Protein AF-A0A2H0RZB1-F1 (afdb_monomer)

Sequence (104 aa):
MARSKVAILYVGGSIGMKVNQKSGRIEPIDSLSEIHRFLPELQKEVALKFYSITHVGSSDITPDHWVEIAEMIRRLYDQFDGFVVIHGTNTMSYTASALSFALQ

Mean predicted aligned error: 4.49 Å

Secondary structure (DSSP, 8-state):
-PPPEEEEEEEESGGGEEE-TTT--EEE-S-HHHHHHH-TTHHHHSEEEEEEEEEE-GGG--HHHHHHHHHHHHHHGGG-SEEEEE--GGGHHHHHHHHHHH--

Foldseek 3Di:
DDAFEEEEEEAEALVQWDQDPVPRDIDGHPDCVVVVVVPPPVVVRHHYDYDYQYHDAQVPDDVVSLVSVLVVCVVCVVVGPYYHYDGHDPCVVVSVVSNVVSPD

pLDDT: mean 90.12, std 7.56, range [61.41, 98.12]

Nearest PDB structures (foldseek):
  2d6f-assembly1_A  TM=8.579E-01  e=1.330E-07  Methanothermobacter thermautotrophicus
  1zq1-assembly1_B  TM=8.597E-01  e=4.077E-07  Pyrococcus abyssi
  2d6f-assembly1_B  TM=8.607E-01  e=7.378E-07  Methanothermobacter thermautotrophicus
  3nxk-assembly2_G  TM=8.684E-01  e=3.588E-06  Campylobacter jejuni subsp. jejuni NCTC 11168 = ATCC 700819
  5ot0-assembly2_D  TM=8.624E-01  e=5.328E-06  Thermococcus kodakarensis KOD1

Solvent-accessible surface area (backbone atoms only — not comparable to full-atom values): 6185 Å² total; per-residue (Å²): 131,86,61,53,32,32,39,37,38,32,38,27,22,72,88,49,46,40,68,38,86,88,78,72,42,80,39,70,56,95,46,73,68,58,60,59,66,76,42,64,72,59,54,76,62,32,45,74,46,82,44,81,77,51,81,45,54,28,86,70,67,49,74,67,58,49,50,55,53,52,52,51,50,63,75,44,46,94,79,38,78,45,78,45,75,45,60,16,77,85,38,40,68,58,51,54,54,53,47,62,71,71,63,122

Structure (mmCIF, N/CA/C/O backbone):
data_AF-A0A2H0RZB1-F1
#
_entry.id   AF-A0A2H0RZB1-F1
#
loop_
_atom_site.group_PDB
_atom_site.id
_atom_site.type_symbol
_atom_site.label_atom_id
_atom_site.label_alt_id
_atom_site.label_comp_id
_atom_site.label_asym_id
_atom_site.label_entity_id
_atom_site.label_seq_id
_atom_site.pdbx_PDB_ins_code
_atom_site.Cartn_x
_atom_site.Cartn_y
_atom_site.Cartn_z
_atom_site.occupancy
_atom_site.B_iso_or_equiv
_atom_site.auth_seq_id
_atom_site.auth_comp_id
_atom_site.auth_asym_id
_atom_site.auth_atom_id
_atom_site.pdbx_PDB_model_num
ATOM 1 N N . MET A 1 1 ? -15.102 5.306 22.003 1.00 61.41 1 MET A N 1
ATOM 2 C CA . MET A 1 1 ? -15.361 4.751 20.655 1.00 61.41 1 MET A CA 1
ATOM 3 C C . MET A 1 1 ? -1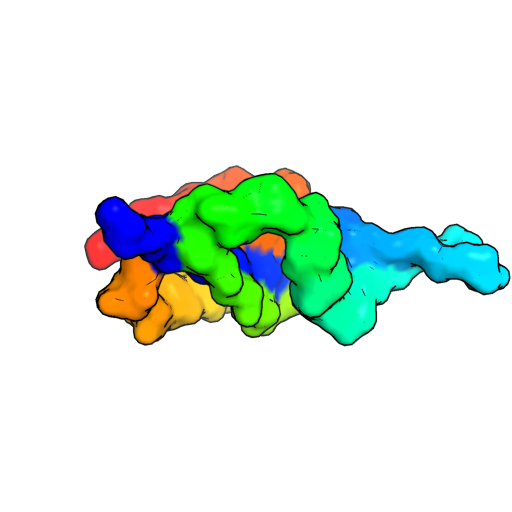4.284 3.727 20.338 1.00 61.41 1 MET A C 1
ATOM 5 O O . MET A 1 1 ? -13.168 3.892 20.820 1.00 61.41 1 MET A O 1
ATOM 9 N N . ALA A 1 2 ? -14.607 2.666 19.596 1.00 77.00 2 ALA A N 1
ATOM 10 C CA . ALA A 1 2 ? -13.579 1.773 19.060 1.00 77.00 2 ALA A CA 1
ATOM 11 C C . ALA A 1 2 ? -12.743 2.541 18.020 1.00 77.00 2 ALA A C 1
ATOM 13 O O . ALA A 1 2 ? -13.300 3.349 17.280 1.00 77.00 2 ALA A O 1
ATOM 14 N N . ARG A 1 3 ? -11.420 2.339 18.002 1.00 86.81 3 ARG A N 1
ATOM 15 C CA . ARG A 1 3 ? -10.541 2.968 17.002 1.00 86.81 3 ARG A CA 1
ATOM 16 C C . ARG A 1 3 ? -10.819 2.358 15.632 1.00 86.81 3 ARG A C 1
ATOM 18 O O . ARG A 1 3 ? -10.917 1.131 15.548 1.00 86.81 3 ARG A O 1
ATOM 25 N N . SER A 1 4 ? -10.872 3.188 14.592 1.00 94.56 4 SER A N 1
ATOM 26 C CA . SER A 1 4 ? -10.947 2.702 13.213 1.00 94.56 4 SER A CA 1
ATOM 27 C C . SER A 1 4 ? -9.750 1.799 12.912 1.00 94.56 4 SER A C 1
ATOM 29 O O . SER A 1 4 ? -8.620 2.090 13.319 1.00 94.56 4 SER A O 1
ATOM 31 N N . LYS A 1 5 ? -9.992 0.693 12.219 1.00 96.44 5 LYS A N 1
ATOM 32 C CA . LYS A 1 5 ? -8.976 -0.247 11.753 1.00 96.4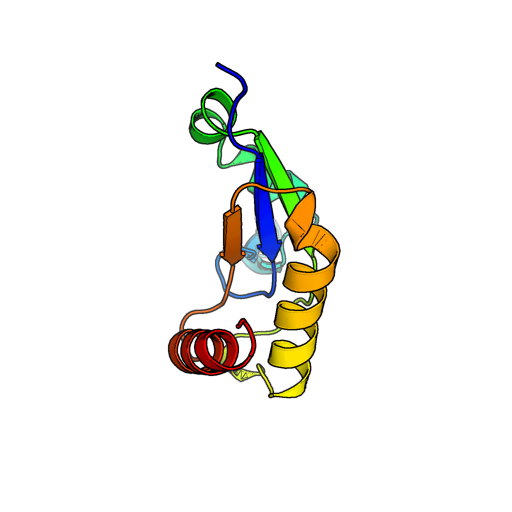4 5 LYS A CA 1
ATOM 33 C C . LYS A 1 5 ? -8.618 0.087 10.317 1.00 96.44 5 LYS A C 1
ATOM 35 O O . LYS A 1 5 ? -9.472 0.017 9.442 1.00 96.44 5 LYS A O 1
ATOM 40 N N . VAL A 1 6 ? -7.349 0.382 10.061 1.00 96.00 6 VAL A N 1
ATOM 41 C CA . VAL A 1 6 ? -6.856 0.700 8.716 1.00 96.00 6 VAL A CA 1
ATOM 42 C C . VAL A 1 6 ? -5.783 -0.299 8.301 1.00 96.00 6 VAL A C 1
ATOM 44 O O . VAL A 1 6 ? -4.831 -0.556 9.045 1.00 96.00 6 VAL A O 1
ATOM 47 N N . ALA A 1 7 ? -5.938 -0.864 7.106 1.00 96.06 7 ALA 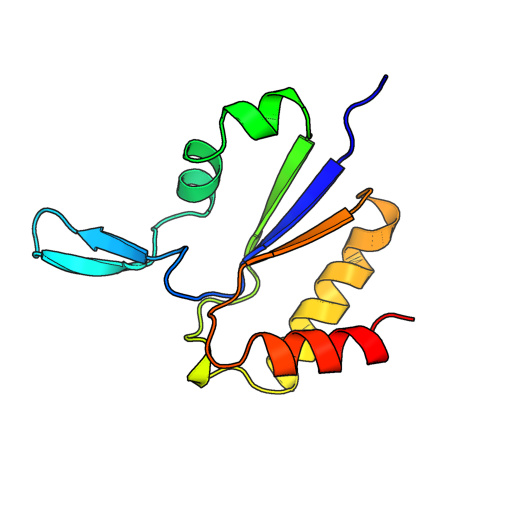A N 1
ATOM 48 C CA . ALA A 1 7 ? -4.933 -1.717 6.489 1.00 96.06 7 ALA A CA 1
ATOM 49 C C . ALA A 1 7 ? -3.957 -0.869 5.664 1.00 96.06 7 ALA A C 1
ATOM 51 O O . ALA A 1 7 ? -4.356 -0.108 4.785 1.00 96.06 7 ALA A O 1
ATOM 52 N N . ILE A 1 8 ? -2.666 -1.025 5.938 1.00 93.94 8 ILE A N 1
ATOM 53 C CA . ILE A 1 8 ? -1.571 -0.429 5.179 1.00 93.94 8 ILE A CA 1
ATOM 54 C C . ILE A 1 8 ? -1.014 -1.496 4.239 1.00 93.94 8 ILE A C 1
ATOM 56 O O . ILE A 1 8 ? -0.444 -2.488 4.693 1.00 93.94 8 ILE A O 1
ATOM 60 N N . LEU A 1 9 ? -1.184 -1.297 2.938 1.00 94.50 9 LEU A N 1
ATOM 61 C CA . LEU A 1 9 ? -0.742 -2.201 1.884 1.00 94.50 9 LEU A CA 1
ATOM 62 C C . LEU A 1 9 ? 0.549 -1.661 1.271 1.00 94.50 9 LEU A C 1
ATOM 64 O O . LEU A 1 9 ? 0.551 -0.592 0.665 1.00 94.50 9 LEU A O 1
ATOM 68 N N . TYR A 1 10 ? 1.655 -2.373 1.439 1.00 92.44 10 TYR A N 1
ATOM 69 C CA . TYR A 1 10 ? 2.951 -1.976 0.909 1.00 92.44 10 TYR A CA 1
ATOM 70 C C . TYR A 1 10 ? 3.219 -2.654 -0.436 1.00 92.44 10 TYR A C 1
ATOM 72 O O . TYR A 1 10 ? 3.271 -3.880 -0.525 1.00 92.44 10 TYR A O 1
ATOM 80 N N . VAL A 1 11 ? 3.373 -1.834 -1.477 1.00 91.62 11 VAL A N 1
ATOM 81 C CA . VAL A 1 11 ? 3.675 -2.264 -2.854 1.00 91.62 11 VAL A CA 1
ATOM 82 C C . VAL A 1 11 ? 5.144 -2.005 -3.197 1.00 91.62 11 VAL A C 1
ATOM 84 O O . VAL A 1 11 ? 5.747 -2.715 -3.996 1.00 91.62 11 VAL A O 1
ATOM 87 N N . GLY A 1 12 ? 5.738 -0.965 -2.615 1.00 87.06 12 GLY A N 1
ATOM 88 C CA . GLY A 1 12 ? 7.104 -0.573 -2.928 1.00 87.06 12 GLY A CA 1
ATOM 89 C C . GLY A 1 12 ? 7.306 0.933 -2.876 1.00 87.06 12 GLY A C 1
ATOM 90 O O . GLY A 1 12 ? 6.597 1.667 -2.184 1.00 87.06 12 GLY A O 1
ATOM 91 N N . GLY A 1 13 ? 8.288 1.401 -3.640 1.00 84.19 13 GLY A N 1
ATOM 92 C CA . GLY A 1 13 ? 8.695 2.803 -3.658 1.00 84.19 13 GLY A CA 1
ATOM 93 C C . GLY A 1 13 ? 9.697 3.177 -2.563 1.00 84.19 13 GLY A C 1
ATOM 94 O O . GLY A 1 13 ? 9.989 2.412 -1.641 1.00 84.19 13 GLY A O 1
ATOM 95 N N . SER A 1 14 ? 10.233 4.393 -2.675 1.00 82.00 14 SER A N 1
ATOM 96 C CA . SER A 1 14 ? 11.330 4.893 -1.836 1.00 82.00 14 SER A CA 1
ATOM 97 C C . SER A 1 14 ? 10.976 5.046 -0.354 1.00 82.00 14 SER A C 1
ATOM 99 O O . SER A 1 14 ? 11.880 5.074 0.472 1.00 82.00 14 SER A O 1
ATOM 101 N N . ILE A 1 15 ? 9.686 5.089 0.001 1.00 82.12 15 ILE A N 1
ATOM 102 C CA . ILE A 1 15 ? 9.219 5.128 1.399 1.00 82.12 15 ILE A CA 1
ATOM 103 C C . ILE A 1 15 ? 9.670 3.886 2.184 1.00 82.12 15 ILE A C 1
ATOM 105 O O . ILE A 1 15 ? 9.921 3.978 3.381 1.00 82.12 15 ILE A O 1
ATOM 109 N N . GLY A 1 16 ? 9.804 2.733 1.523 1.00 78.88 16 GLY A N 1
ATOM 110 C CA . GLY A 1 16 ? 10.327 1.513 2.146 1.00 78.88 16 GLY A CA 1
ATOM 111 C C . GLY A 1 16 ? 11.816 1.291 1.899 1.00 78.88 16 GLY A C 1
ATOM 112 O O . GLY A 1 16 ? 12.251 0.146 1.876 1.00 78.88 16 GLY A O 1
ATOM 113 N N . MET A 1 17 ? 12.590 2.355 1.686 1.00 81.75 17 MET A N 1
ATOM 114 C CA . MET A 1 17 ? 14.042 2.284 1.539 1.00 81.75 17 MET A CA 1
ATOM 115 C C . MET A 1 17 ? 14.728 2.960 2.727 1.00 81.75 17 MET A C 1
ATOM 117 O O . MET A 1 17 ? 14.273 3.989 3.224 1.00 81.75 17 MET A O 1
ATOM 121 N N . LYS A 1 18 ? 15.858 2.405 3.161 1.00 84.44 18 LYS A N 1
ATOM 122 C CA . LYS A 1 18 ? 16.739 2.979 4.179 1.00 84.44 18 LYS A CA 1
ATOM 123 C C . LYS A 1 18 ? 18.163 3.075 3.654 1.00 84.44 18 LYS A C 1
ATOM 125 O O . LYS A 1 18 ? 18.594 2.290 2.813 1.00 84.44 18 LYS A O 1
ATOM 130 N N . VAL A 1 19 ? 18.914 4.037 4.176 1.00 84.50 19 VAL A N 1
ATOM 131 C CA . VAL A 1 19 ? 20.356 4.092 3.937 1.00 84.50 19 VAL A CA 1
ATOM 132 C C . VAL A 1 19 ? 21.024 3.135 4.913 1.00 84.50 19 VAL A C 1
ATOM 134 O O . VAL A 1 19 ? 20.930 3.306 6.131 1.00 84.50 19 VAL A O 1
ATOM 137 N N . ASN A 1 20 ? 21.710 2.128 4.387 1.00 85.44 20 ASN A N 1
ATOM 138 C CA . ASN A 1 20 ? 22.548 1.263 5.193 1.00 85.44 20 ASN A CA 1
ATOM 139 C C . ASN A 1 20 ? 23.753 2.074 5.684 1.00 85.44 20 ASN A C 1
ATOM 141 O O . ASN A 1 20 ? 24.623 2.457 4.906 1.00 85.44 20 ASN A O 1
ATOM 145 N N . GLN A 1 21 ? 23.809 2.343 6.989 1.00 87.31 21 GLN A N 1
ATOM 146 C CA . GLN A 1 21 ? 24.839 3.203 7.581 1.00 87.31 21 GLN A CA 1
ATOM 147 C C . GLN A 1 21 ? 26.265 2.650 7.445 1.00 87.31 21 GLN A C 1
ATOM 149 O O . GLN A 1 21 ? 27.220 3.411 7.559 1.00 87.31 21 GLN A O 1
ATOM 154 N N . LYS A 1 22 ? 26.426 1.341 7.205 1.00 89.00 22 LYS A N 1
ATOM 155 C CA . LYS A 1 22 ? 27.742 0.717 7.010 1.00 89.00 22 LYS A CA 1
ATOM 156 C C . LYS A 1 22 ? 28.209 0.805 5.560 1.00 89.00 22 LYS A C 1
ATOM 158 O O . LYS A 1 22 ? 29.385 1.051 5.324 1.00 89.00 22 LYS A O 1
ATOM 163 N N . SER A 1 23 ? 27.312 0.566 4.602 1.00 89.50 23 SER A N 1
ATOM 164 C CA . SER A 1 23 ? 27.652 0.523 3.172 1.00 89.50 23 SER A CA 1
ATOM 165 C C . SER A 1 23 ? 27.439 1.861 2.453 1.00 89.50 23 SER A C 1
ATOM 167 O O . SER A 1 23 ? 27.966 2.052 1.361 1.00 89.50 23 SER A O 1
ATOM 169 N N . GLY A 1 24 ? 26.648 2.772 3.030 1.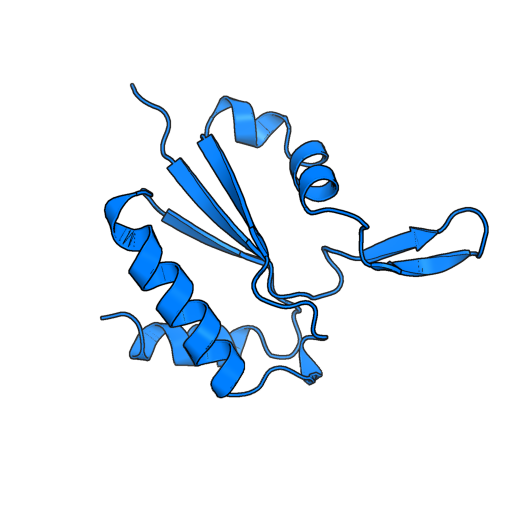00 88.81 24 GLY A N 1
ATOM 170 C CA . GLY A 1 24 ? 26.191 4.010 2.392 1.00 88.81 24 GLY A CA 1
ATOM 171 C C . GLY A 1 24 ? 25.167 3.792 1.271 1.00 88.81 24 GLY A C 1
ATOM 172 O O . GLY A 1 24 ? 24.772 4.749 0.609 1.00 88.81 24 GLY A O 1
ATOM 173 N N . ARG A 1 25 ? 24.738 2.547 1.029 1.00 86.94 25 ARG A N 1
ATOM 174 C CA . ARG A 1 25 ? 23.819 2.198 -0.061 1.00 86.94 25 ARG A CA 1
ATOM 175 C C . ARG A 1 25 ? 22.368 2.356 0.377 1.00 86.94 25 ARG A C 1
ATOM 177 O O . ARG A 1 25 ? 22.039 2.189 1.549 1.00 86.94 25 ARG A O 1
ATOM 184 N N . ILE A 1 26 ? 21.504 2.658 -0.588 1.00 81.25 26 ILE A N 1
ATOM 185 C CA . ILE A 1 26 ? 20.053 2.626 -0.404 1.00 81.25 26 ILE A CA 1
ATOM 186 C C . ILE A 1 26 ? 19.603 1.179 -0.576 1.00 81.25 26 ILE A C 1
ATOM 188 O O . ILE A 1 26 ? 19.861 0.564 -1.610 1.00 81.25 26 ILE A O 1
ATOM 192 N N . GLU A 1 27 ? 18.958 0.646 0.451 1.00 82.69 27 GLU A N 1
ATOM 193 C CA . GLU A 1 27 ? 18.507 -0.739 0.527 1.00 82.69 27 GLU A CA 1
ATOM 194 C C . GLU A 1 27 ? 17.042 -0.760 0.998 1.00 82.69 27 GLU A C 1
ATOM 196 O O . GLU A 1 27 ? 16.625 0.148 1.726 1.00 82.69 27 GLU A O 1
ATOM 201 N N . PRO A 1 28 ? 16.232 -1.756 0.602 1.00 77.31 28 PRO A N 1
ATOM 202 C CA . PRO A 1 28 ? 14.892 -1.925 1.152 1.00 77.31 28 PRO A CA 1
ATOM 203 C C . PRO A 1 28 ? 14.925 -2.082 2.678 1.00 77.31 28 PRO A C 1
ATOM 205 O O . PRO A 1 28 ? 15.895 -2.581 3.248 1.00 77.31 28 PRO A O 1
ATOM 208 N N . ILE A 1 29 ? 13.859 -1.664 3.356 1.00 79.31 29 ILE A N 1
ATOM 209 C CA . ILE A 1 29 ? 13.659 -2.004 4.769 1.00 79.31 29 ILE A CA 1
ATOM 210 C C . ILE A 1 29 ? 13.539 -3.524 4.932 1.00 79.31 29 ILE A C 1
ATOM 212 O O . ILE A 1 29 ? 12.939 -4.200 4.097 1.00 79.31 29 ILE A O 1
ATOM 216 N N . ASP A 1 30 ? 14.060 -4.056 6.039 1.00 71.31 30 ASP A N 1
ATOM 217 C CA . ASP A 1 30 ? 14.096 -5.509 6.262 1.00 71.31 30 ASP A CA 1
ATOM 218 C C . ASP A 1 30 ? 12.713 -6.051 6.659 1.00 71.31 30 ASP A C 1
ATOM 220 O O . ASP A 1 30 ? 12.428 -7.241 6.542 1.00 71.31 30 ASP A O 1
ATOM 224 N N . SER A 1 31 ? 11.840 -5.183 7.181 1.00 78.31 31 SER A N 1
ATOM 225 C CA . SER A 1 31 ? 10.513 -5.560 7.659 1.00 78.31 31 SER A CA 1
ATOM 226 C C . SER A 1 31 ? 9.551 -4.375 7.661 1.00 78.31 31 SER A C 1
ATOM 228 O O . SER A 1 31 ? 9.911 -3.259 8.028 1.00 78.31 31 SER A O 1
ATOM 230 N N . LEU A 1 32 ? 8.271 -4.633 7.379 1.00 77.88 32 LEU A N 1
ATOM 231 C CA . LEU A 1 32 ? 7.196 -3.645 7.553 1.00 77.88 32 LEU A CA 1
ATOM 232 C C . LEU A 1 32 ? 7.041 -3.171 9.008 1.00 77.88 32 LEU A C 1
ATOM 234 O O . LEU A 1 32 ? 6.513 -2.086 9.251 1.00 77.88 32 LEU A O 1
ATOM 238 N N . SER A 1 33 ? 7.551 -3.938 9.978 1.00 76.50 33 SER A N 1
ATOM 239 C CA . SER A 1 33 ? 7.645 -3.497 11.375 1.00 76.50 33 SER A CA 1
ATOM 240 C C . SER A 1 33 ? 8.516 -2.246 11.544 1.00 76.50 33 SER A C 1
ATOM 242 O O . SER A 1 33 ? 8.326 -1.483 12.490 1.00 76.50 33 SER A O 1
ATOM 244 N N . GLU A 1 34 ? 9.435 -1.974 10.613 1.00 78.62 34 GLU A N 1
ATOM 245 C CA . GLU A 1 34 ? 10.186 -0.722 10.589 1.00 78.62 34 GLU A CA 1
ATOM 246 C C . GLU A 1 34 ? 9.267 0.468 10.281 1.00 78.62 34 GLU A C 1
ATOM 248 O O . GLU A 1 34 ? 9.301 1.445 11.024 1.00 78.62 34 GLU A O 1
ATOM 253 N N . 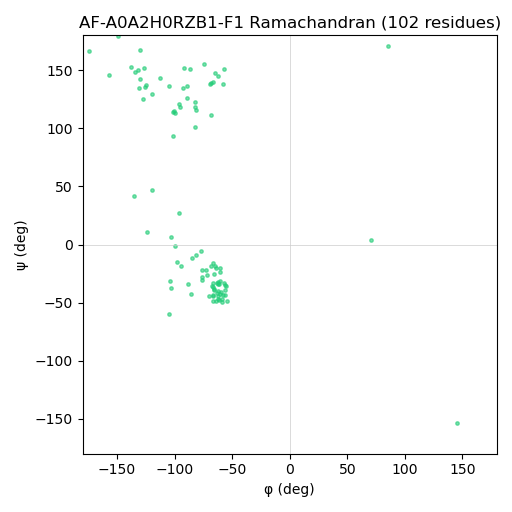ILE A 1 35 ? 8.364 0.348 9.296 1.00 77.75 35 ILE A N 1
ATOM 254 C CA . ILE A 1 35 ? 7.342 1.374 8.998 1.00 77.75 35 ILE A CA 1
ATOM 255 C C . ILE A 1 35 ? 6.425 1.584 10.200 1.00 77.75 35 ILE A C 1
ATOM 257 O O . ILE A 1 35 ? 6.138 2.718 10.580 1.00 77.75 35 ILE A O 1
ATOM 261 N N . HIS A 1 36 ? 6.024 0.492 10.852 1.00 80.50 36 HIS A N 1
ATOM 262 C CA . HIS A 1 36 ? 5.219 0.554 12.066 1.00 80.50 36 HIS A CA 1
ATOM 263 C C . HIS A 1 36 ? 5.888 1.408 13.159 1.00 80.50 36 HIS A C 1
ATOM 265 O O . HIS A 1 36 ? 5.205 2.127 13.881 1.00 80.50 36 HIS A O 1
ATOM 271 N N . ARG A 1 37 ? 7.218 1.397 13.288 1.00 81.75 37 ARG A N 1
ATOM 272 C CA . ARG A 1 37 ? 7.920 2.218 14.293 1.00 81.75 37 ARG A CA 1
ATOM 273 C C . ARG A 1 37 ?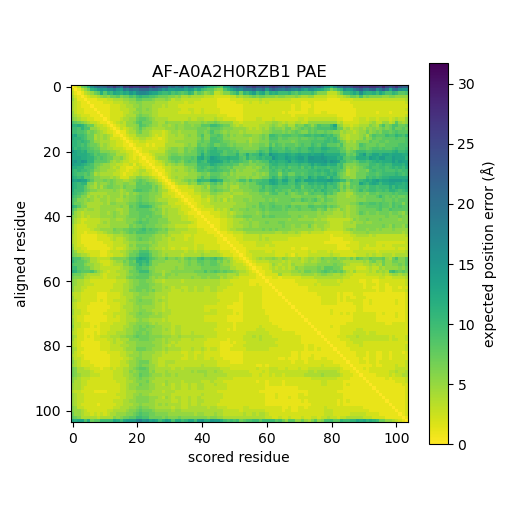 7.950 3.711 13.956 1.00 81.75 37 ARG A C 1
ATOM 275 O O . ARG A 1 37 ? 8.088 4.515 14.872 1.00 81.75 37 ARG A O 1
ATOM 282 N N . PHE A 1 38 ? 7.789 4.090 12.688 1.00 80.94 38 PHE A N 1
ATOM 283 C CA . PHE A 1 38 ? 7.809 5.494 12.259 1.00 80.94 38 PHE A CA 1
ATOM 284 C C . PHE A 1 38 ? 6.481 6.236 12.476 1.00 80.94 38 PHE A C 1
ATOM 286 O O . PHE A 1 38 ? 6.449 7.456 12.339 1.00 80.94 38 PHE A O 1
ATOM 293 N N . LEU A 1 39 ? 5.396 5.539 12.842 1.00 85.56 39 LEU A N 1
ATOM 294 C CA . LEU A 1 39 ? 4.052 6.124 12.971 1.00 85.56 39 LEU A CA 1
ATOM 295 C C . LEU A 1 39 ? 3.448 6.010 14.392 1.00 85.56 39 LEU A C 1
ATOM 297 O O . LEU A 1 39 ? 2.284 5.618 14.521 1.00 85.56 39 LEU A O 1
ATOM 301 N N . PRO A 1 40 ? 4.183 6.343 15.475 1.00 86.75 40 PRO A N 1
ATOM 302 C CA . PRO A 1 40 ? 3.718 6.108 16.844 1.00 86.75 40 PRO A CA 1
ATOM 303 C C . PRO A 1 40 ? 2.510 6.971 17.228 1.00 86.75 40 PRO A C 1
ATOM 305 O O . PRO A 1 40 ? 1.631 6.502 17.944 1.00 86.75 40 PRO A O 1
ATOM 308 N N . GLU A 1 41 ? 2.437 8.214 16.746 1.00 88.38 41 GLU A N 1
ATOM 309 C CA . GLU A 1 41 ? 1.318 9.117 17.046 1.00 88.38 41 GLU A CA 1
ATOM 310 C C . GLU A 1 41 ? 0.029 8.655 16.358 1.00 88.38 41 GLU A C 1
ATOM 312 O O . GLU A 1 41 ? -1.008 8.540 17.005 1.00 88.38 41 GLU A O 1
ATOM 317 N N . LEU A 1 42 ? 0.109 8.259 15.083 1.00 86.44 42 LEU A N 1
ATOM 318 C CA . LEU A 1 42 ? -1.050 7.775 14.329 1.00 86.44 42 LEU A CA 1
ATOM 319 C C . LEU A 1 42 ? -1.651 6.499 14.946 1.00 86.44 42 LEU A C 1
ATOM 321 O O . LEU A 1 42 ? -2.866 6.321 14.958 1.00 86.44 42 LEU A O 1
ATOM 325 N N . GLN A 1 43 ? -0.813 5.634 15.524 1.00 86.56 43 GLN A N 1
ATOM 326 C CA . GLN A 1 43 ? -1.253 4.407 16.200 1.00 86.56 43 GLN A CA 1
ATOM 327 C C . GLN A 1 43 ? -2.026 4.655 17.504 1.00 86.56 43 GLN A C 1
ATOM 329 O O . GLN A 1 43 ? -2.738 3.765 17.987 1.00 86.56 43 GLN A O 1
ATOM 334 N N . LYS A 1 44 ? -1.916 5.854 18.094 1.00 89.38 44 LYS A N 1
ATOM 335 C CA . LYS A 1 44 ? -2.728 6.242 19.259 1.00 89.38 44 LYS A CA 1
ATOM 336 C C . LYS A 1 44 ? -4.184 6.492 18.870 1.00 89.38 44 LYS A C 1
ATOM 338 O O . LYS A 1 44 ? -5.065 6.286 19.702 1.00 89.38 44 LYS A O 1
ATOM 343 N N . GLU A 1 45 ? -4.432 6.868 17.620 1.00 90.75 45 GLU A N 1
ATOM 344 C CA . GLU A 1 45 ? -5.755 7.234 17.109 1.00 90.75 45 GLU A CA 1
ATOM 345 C C . GLU A 1 45 ? -6.382 6.118 16.263 1.00 90.75 45 GLU A C 1
ATOM 347 O O . GLU A 1 45 ? -7.575 5.840 16.392 1.00 90.75 45 GLU A O 1
ATOM 352 N N . VAL A 1 46 ? -5.572 5.413 15.467 1.00 93.06 46 VAL A N 1
ATOM 353 C CA . VAL A 1 46 ? -6.015 4.417 14.479 1.00 93.06 46 VAL A CA 1
ATOM 354 C C . VAL A 1 46 ? -5.323 3.075 14.720 1.00 93.06 46 VAL A C 1
ATOM 356 O O . VAL A 1 46 ? -4.122 3.008 14.975 1.00 93.06 46 VAL A O 1
ATOM 359 N N . ALA A 1 47 ? -6.067 1.974 14.626 1.00 93.19 47 ALA A N 1
ATOM 360 C CA . ALA A 1 47 ? -5.500 0.631 14.685 1.00 93.19 47 ALA A CA 1
ATOM 361 C C . ALA A 1 47 ? -4.945 0.232 13.306 1.00 93.19 47 ALA A C 1
ATOM 363 O O . ALA A 1 47 ? -5.699 -0.149 12.411 1.00 93.19 47 ALA A O 1
ATOM 364 N N . LEU A 1 48 ? -3.624 0.317 13.134 1.00 92.56 48 LEU A N 1
ATOM 365 C CA . LEU A 1 48 ? -2.952 0.004 11.870 1.00 92.56 48 LEU A CA 1
ATOM 366 C C . LEU A 1 48 ? -2.558 -1.476 11.787 1.00 92.56 48 LEU A C 1
ATOM 368 O O . LEU A 1 48 ? -1.991 -2.026 12.733 1.00 92.56 48 LEU A O 1
ATOM 372 N N . LYS A 1 49 ? -2.787 -2.111 10.634 1.00 92.75 49 LYS A N 1
ATOM 373 C CA . LYS A 1 49 ? -2.184 -3.410 10.285 1.00 92.75 49 LYS A CA 1
ATOM 374 C C . LYS A 1 49 ? -1.471 -3.311 8.946 1.00 92.75 49 LYS A C 1
ATOM 376 O O . LYS A 1 49 ? -2.018 -2.752 8.006 1.00 92.75 49 LYS A O 1
ATOM 381 N N . PHE A 1 50 ? -0.269 -3.867 8.864 1.00 91.56 50 PHE A N 1
ATOM 382 C CA . PHE A 1 50 ? 0.590 -3.769 7.686 1.00 91.56 50 PHE A CA 1
ATOM 383 C C . PHE A 1 50 ? 0.602 -5.088 6.912 1.00 91.56 50 PHE A C 1
ATOM 385 O O . PHE A 1 50 ? 0.740 -6.153 7.512 1.00 91.56 50 PHE A O 1
ATOM 392 N N . TYR A 1 51 ? 0.504 -4.998 5.589 1.00 92.19 51 TYR A N 1
ATOM 393 C CA . TYR A 1 51 ? 0.549 -6.120 4.656 1.00 92.19 51 TYR A CA 1
ATOM 394 C C . TYR A 1 51 ? 1.545 -5.805 3.545 1.00 92.19 51 TYR A C 1
ATOM 396 O O . 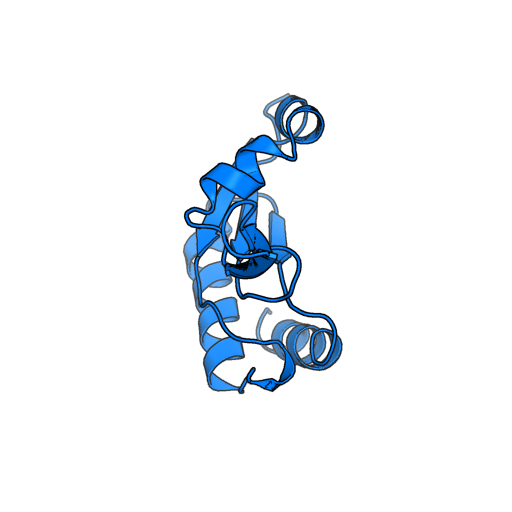TYR A 1 51 ? 1.531 -4.699 3.007 1.00 92.19 51 TYR A O 1
ATOM 404 N N . SER A 1 52 ? 2.394 -6.772 3.196 1.00 90.50 52 SER A N 1
ATOM 405 C CA . SER A 1 52 ? 3.236 -6.670 2.001 1.00 90.50 52 SER A CA 1
ATOM 406 C C . SER A 1 52 ? 2.508 -7.315 0.837 1.00 90.50 52 SER A C 1
ATOM 408 O O . SER A 1 52 ? 1.961 -8.407 1.000 1.00 90.50 52 SER A O 1
ATOM 410 N N . ILE A 1 53 ? 2.499 -6.647 -0.310 1.00 90.62 53 ILE A N 1
ATOM 411 C CA . ILE A 1 53 ? 1.984 -7.198 -1.566 1.00 90.62 53 ILE A CA 1
ATOM 412 C C . ILE A 1 53 ? 3.174 -7.559 -2.445 1.00 90.62 53 ILE A C 1
ATOM 414 O O . ILE A 1 53 ? 3.390 -8.723 -2.759 1.00 90.62 53 ILE A O 1
ATOM 418 N N . THR A 1 54 ? 3.995 -6.559 -2.757 1.00 83.19 54 THR A N 1
ATOM 419 C CA . THR A 1 54 ? 5.194 -6.696 -3.583 1.00 83.19 54 THR A CA 1
ATOM 420 C C . THR A 1 54 ? 6.252 -5.674 -3.140 1.00 83.19 54 THR A C 1
ATOM 422 O O . THR A 1 54 ? 6.049 -4.936 -2.173 1.00 83.19 54 THR A O 1
ATOM 425 N N . HIS A 1 55 ? 7.415 -5.677 -3.791 1.00 83.62 55 HIS A N 1
ATOM 426 C CA . HIS A 1 55 ? 8.568 -4.826 -3.477 1.00 83.62 55 HIS A CA 1
ATOM 427 C C . HIS A 1 55 ? 9.174 -4.216 -4.751 1.00 83.62 55 HIS A C 1
ATOM 429 O O . HIS A 1 55 ? 10.395 -4.180 -4.915 1.00 83.62 55 HIS A O 1
ATOM 435 N N . VAL A 1 56 ? 8.329 -3.767 -5.681 1.00 85.25 56 VAL A N 1
ATOM 436 C CA . VAL A 1 56 ? 8.786 -3.244 -6.978 1.00 85.25 56 VAL A CA 1
ATOM 437 C C . VAL A 1 56 ? 9.005 -1.730 -6.952 1.00 85.25 56 VAL A C 1
ATOM 439 O O . VAL A 1 56 ? 8.384 -0.981 -6.188 1.00 85.25 56 VAL A O 1
ATOM 442 N N . GLY A 1 57 ? 9.915 -1.255 -7.806 1.00 84.50 57 GLY A N 1
ATOM 443 C CA . GLY A 1 57 ? 10.018 0.167 -8.112 1.00 84.50 57 GLY A CA 1
ATOM 444 C C . GLY A 1 57 ? 8.745 0.636 -8.813 1.00 84.50 57 GLY A C 1
ATOM 445 O O . GLY A 1 57 ? 8.135 -0.119 -9.564 1.00 84.50 57 GLY A O 1
ATOM 446 N N . SER A 1 58 ? 8.324 1.891 -8.612 1.00 86.62 58 SER A N 1
ATOM 447 C CA . SER A 1 58 ? 7.089 2.370 -9.260 1.00 86.62 58 SER A CA 1
ATOM 448 C C . SER A 1 58 ? 7.130 2.248 -10.779 1.00 86.62 58 SER A C 1
ATOM 450 O O . SER A 1 58 ? 6.107 1.988 -11.396 1.00 86.62 58 SER A O 1
ATOM 452 N N . SER A 1 59 ? 8.298 2.410 -11.397 1.00 89.62 59 SER A N 1
ATOM 453 C CA . SER A 1 59 ? 8.432 2.272 -12.850 1.00 89.62 59 SER A CA 1
ATOM 454 C C . SER A 1 59 ? 8.200 0.841 -13.356 1.00 89.62 59 SER A C 1
ATOM 456 O O . SER A 1 59 ? 7.950 0.676 -14.543 1.00 89.62 59 SER A O 1
ATOM 458 N N . ASP A 1 60 ? 8.238 -0.157 -12.470 1.00 93.00 60 ASP A N 1
ATOM 459 C CA . ASP A 1 60 ? 8.114 -1.583 -12.797 1.00 93.00 60 ASP A CA 1
ATOM 460 C C . ASP A 1 60 ? 6.717 -2.145 -12.469 1.00 93.00 60 ASP A C 1
ATOM 462 O O . ASP A 1 60 ? 6.481 -3.350 -12.552 1.00 93.00 60 ASP A O 1
ATOM 466 N N . ILE A 1 61 ? 5.776 -1.280 -12.078 1.00 95.06 61 ILE A N 1
ATOM 467 C CA . ILE A 1 61 ? 4.381 -1.659 -11.835 1.00 95.06 61 ILE A CA 1
ATOM 468 C C . ILE A 1 61 ? 3.709 -2.044 -13.156 1.00 95.06 61 ILE A C 1
ATOM 470 O O . ILE A 1 61 ? 3.860 -1.373 -14.176 1.00 95.06 61 ILE A O 1
ATOM 474 N N . THR A 1 62 ? 2.912 -3.107 -13.112 1.00 96.19 62 THR A N 1
ATOM 475 C CA . THR A 1 62 ? 2.219 -3.708 -14.262 1.00 96.19 62 THR A CA 1
ATOM 476 C C . THR A 1 62 ? 0.734 -3.898 -13.935 1.00 96.19 62 THR A C 1
ATOM 478 O O . THR A 1 62 ? 0.361 -3.819 -12.761 1.00 96.19 62 THR A O 1
ATOM 481 N N . PRO A 1 63 ? -0.124 -4.188 -14.930 1.00 97.31 63 PRO A N 1
ATOM 482 C CA . PRO A 1 63 ? -1.529 -4.498 -14.675 1.00 97.31 63 PRO A CA 1
ATOM 483 C C . PRO A 1 63 ? -1.759 -5.664 -13.705 1.00 97.31 63 PRO A C 1
ATOM 485 O O . PRO A 1 63 ? -2.677 -5.588 -12.892 1.00 97.31 63 PRO A O 1
ATOM 488 N N . ASP A 1 64 ? -0.907 -6.693 -13.719 1.00 97.25 64 ASP A N 1
ATOM 489 C CA . ASP A 1 64 ? -1.009 -7.824 -12.783 1.00 97.25 64 ASP A CA 1
ATOM 490 C C . ASP A 1 64 ? -0.837 -7.365 -11.329 1.00 97.25 64 ASP A C 1
ATOM 492 O O . ASP A 1 64 ? -1.609 -7.751 -10.453 1.00 97.25 64 ASP A O 1
ATOM 496 N N . HIS A 1 65 ? 0.086 -6.432 -11.077 1.00 97.25 65 HIS A N 1
ATOM 497 C CA . HIS A 1 65 ? 0.235 -5.828 -9.754 1.00 97.25 65 HIS A CA 1
ATOM 498 C C . HIS A 1 65 ? -1.022 -5.053 -9.321 1.00 97.25 65 HIS A C 1
ATOM 500 O O . HIS A 1 65 ? -1.346 -5.014 -8.135 1.00 97.25 65 HIS A O 1
ATOM 506 N N . TRP A 1 66 ? -1.768 -4.439 -10.248 1.00 97.56 66 TRP A N 1
ATOM 507 C CA . TRP A 1 66 ? -3.045 -3.796 -9.905 1.00 97.56 66 TRP A CA 1
ATOM 508 C C . TRP A 1 66 ? -4.089 -4.819 -9.463 1.00 97.56 66 TRP A C 1
ATOM 510 O O . TRP A 1 66 ? -4.824 -4.559 -8.507 1.00 97.56 66 TRP A O 1
ATOM 520 N N . VAL A 1 67 ? -4.132 -5.980 -10.124 1.00 97.56 67 VAL A N 1
ATOM 521 C CA . VAL A 1 67 ? -5.009 -7.094 -9.744 1.00 97.56 67 VAL A CA 1
ATOM 522 C C . VAL A 1 67 ? -4.661 -7.578 -8.339 1.00 97.56 67 VAL A C 1
ATOM 524 O O . VAL A 1 67 ? -5.554 -7.657 -7.500 1.00 97.56 67 VAL A O 1
ATOM 527 N N . GLU A 1 68 ? -3.379 -7.796 -8.037 1.00 97.50 68 GLU A N 1
ATOM 528 C CA . GLU A 1 68 ? -2.926 -8.198 -6.698 1.00 97.50 68 GLU A CA 1
ATOM 529 C C . GLU A 1 68 ? -3.367 -7.207 -5.608 1.00 97.50 68 GLU A C 1
ATOM 531 O O . GLU A 1 68 ? -3.861 -7.610 -4.549 1.00 97.50 68 GLU A O 1
ATOM 536 N N . ILE A 1 69 ? -3.242 -5.898 -5.870 1.00 97.56 69 ILE A N 1
ATOM 537 C CA . ILE A 1 69 ? -3.690 -4.853 -4.939 1.00 97.56 69 ILE A CA 1
ATOM 538 C C . ILE A 1 69 ? -5.208 -4.910 -4.742 1.00 97.56 69 ILE A C 1
ATOM 540 O O . ILE A 1 69 ? -5.681 -4.911 -3.601 1.00 97.56 69 ILE A O 1
ATOM 544 N N . ALA A 1 70 ? -5.9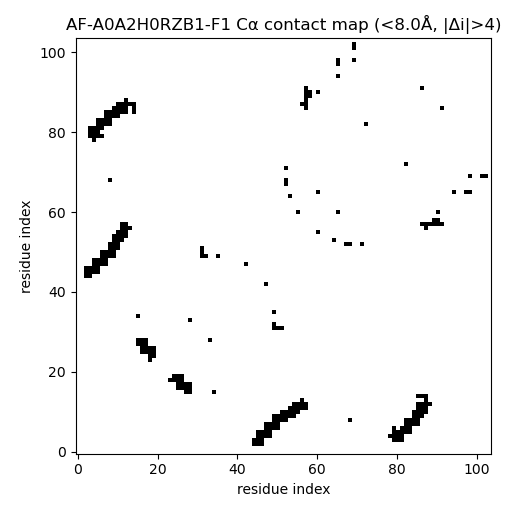79 -4.983 -5.828 1.00 98.06 70 ALA A N 1
ATOM 545 C CA . ALA A 1 70 ? -7.437 -5.030 -5.765 1.00 98.06 70 ALA A CA 1
ATOM 546 C C . ALA A 1 70 ? -7.945 -6.289 -5.041 1.00 98.06 70 ALA A C 1
ATOM 548 O O . ALA A 1 70 ? -8.856 -6.211 -4.214 1.00 98.06 70 ALA A O 1
ATOM 549 N N . GLU A 1 71 ? -7.342 -7.450 -5.302 1.00 97.56 71 GLU A N 1
ATOM 550 C CA . GLU A 1 71 ? -7.684 -8.708 -4.639 1.00 97.56 71 GLU A CA 1
ATOM 551 C C . GLU A 1 71 ? -7.345 -8.695 -3.149 1.00 97.56 71 GLU A C 1
ATOM 553 O O . GLU A 1 71 ? -8.119 -9.218 -2.340 1.00 97.56 71 GLU A O 1
ATOM 558 N N . MET A 1 72 ? -6.223 -8.081 -2.762 1.00 97.75 72 MET A N 1
ATOM 559 C CA . MET A 1 72 ? -5.872 -7.906 -1.354 1.00 97.75 72 MET A CA 1
ATOM 560 C C . MET A 1 72 ? -6.905 -7.035 -0.631 1.00 97.75 72 MET A C 1
ATOM 562 O O . MET A 1 72 ? -7.380 -7.417 0.439 1.00 97.75 72 MET A O 1
ATOM 566 N N . ILE A 1 73 ? -7.298 -5.903 -1.228 1.00 97.94 73 ILE A N 1
ATOM 567 C CA . ILE A 1 73 ? -8.343 -5.027 -0.675 1.00 97.94 73 ILE A CA 1
ATOM 568 C C . ILE A 1 73 ? -9.655 -5.802 -0.530 1.00 97.94 73 ILE A C 1
ATOM 570 O O . ILE A 1 73 ? -10.229 -5.825 0.555 1.00 97.94 73 ILE A O 1
ATOM 574 N N . ARG A 1 74 ? -10.092 -6.509 -1.580 1.00 97.44 74 ARG A N 1
ATOM 575 C CA . ARG A 1 74 ? -11.331 -7.304 -1.566 1.00 97.44 74 ARG A CA 1
ATOM 576 C C . ARG A 1 74 ? -11.325 -8.373 -0.470 1.00 97.44 74 ARG A C 1
ATOM 578 O O . ARG A 1 74 ? -12.314 -8.534 0.233 1.00 97.44 74 ARG A O 1
ATOM 585 N N . ARG A 1 75 ? -10.210 -9.085 -0.288 1.00 97.56 75 ARG A N 1
ATOM 586 C CA . ARG A 1 75 ? -10.062 -10.133 0.741 1.00 97.56 75 ARG A CA 1
ATOM 587 C C . ARG A 1 75 ? -10.191 -9.591 2.165 1.00 97.56 75 ARG A C 1
ATOM 589 O O . ARG A 1 75 ? 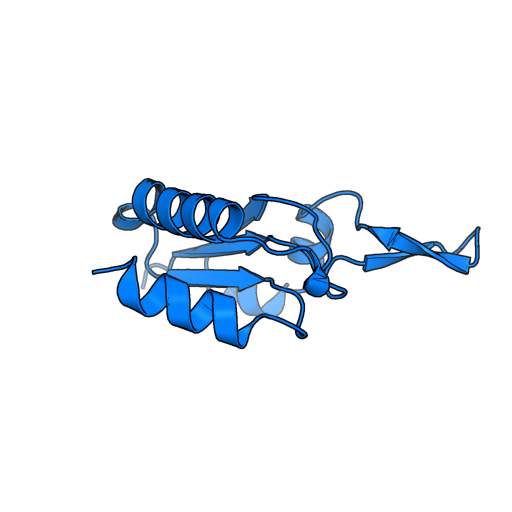-10.625 -10.304 3.068 1.00 97.56 75 ARG A O 1
ATOM 596 N N . LEU A 1 76 ? -9.752 -8.355 2.376 1.00 97.56 76 LEU A N 1
ATOM 597 C CA . LEU A 1 76 ? -9.704 -7.711 3.684 1.00 97.56 76 LEU A CA 1
ATOM 598 C C . LEU A 1 76 ? -10.880 -6.754 3.919 1.00 97.56 76 LEU A C 1
ATOM 600 O O . LEU A 1 76 ? -10.968 -6.188 5.005 1.00 97.56 76 LEU A O 1
ATOM 604 N N . TYR A 1 77 ? -11.772 -6.586 2.941 1.00 97.00 77 TYR A N 1
ATOM 605 C CA . TYR A 1 77 ? -12.765 -5.511 2.900 1.00 97.00 77 TYR A CA 1
ATOM 606 C C . TYR A 1 77 ? -13.635 -5.442 4.160 1.00 97.00 77 TYR A C 1
ATOM 608 O O . TYR A 1 77 ? -13.705 -4.399 4.798 1.00 97.00 77 TYR A O 1
ATOM 616 N N . ASP A 1 78 ? -14.183 -6.574 4.606 1.00 97.31 78 ASP A N 1
ATOM 617 C CA . ASP A 1 78 ? -15.069 -6.623 5.780 1.00 97.31 78 ASP A CA 1
ATOM 618 C C . ASP A 1 78 ? -14.332 -6.530 7.133 1.00 97.31 78 ASP A C 1
ATOM 620 O O . ASP A 1 78 ? -14.955 -6.495 8.194 1.00 97.31 78 ASP A O 1
ATOM 624 N N . GLN A 1 79 ? -12.994 -6.539 7.136 1.00 97.56 79 GLN A N 1
ATOM 625 C CA . GLN A 1 79 ? -12.181 -6.557 8.361 1.00 97.56 79 GLN A CA 1
ATOM 626 C C . GLN A 1 79 ? -11.664 -5.170 8.771 1.00 97.56 79 GLN A C 1
ATOM 628 O O . GLN A 1 79 ? -11.177 -5.013 9.900 1.00 97.56 79 GLN A O 1
ATOM 633 N N . PHE A 1 80 ? -11.725 -4.194 7.863 1.00 97.62 80 PHE A N 1
ATOM 634 C CA . PHE A 1 80 ? -11.115 -2.877 8.014 1.00 97.62 80 PHE A CA 1
ATOM 635 C C . PHE A 1 80 ? -12.074 -1.764 7.607 1.00 97.62 80 PHE A C 1
ATOM 637 O O . PHE A 1 80 ? -12.870 -1.912 6.692 1.00 97.62 80 PHE A O 1
ATOM 644 N N . ASP A 1 81 ? -11.931 -0.615 8.260 1.00 97.06 81 ASP A N 1
ATOM 645 C CA . ASP A 1 81 ? -12.709 0.591 7.976 1.00 97.06 81 ASP A CA 1
ATOM 646 C C . ASP A 1 81 ? -12.092 1.420 6.835 1.00 97.06 81 ASP A C 1
ATOM 648 O O . ASP A 1 81 ? -12.703 2.363 6.339 1.00 97.06 81 ASP A O 1
ATOM 652 N N . GLY A 1 82 ? -10.857 1.105 6.429 1.00 96.19 82 GLY A N 1
ATOM 653 C CA . GLY A 1 82 ? -10.169 1.802 5.350 1.00 96.19 82 GLY A CA 1
ATOM 654 C C . GLY A 1 82 ? -8.829 1.182 4.964 1.00 96.19 82 GLY A C 1
ATOM 655 O O . GLY A 1 82 ? -8.255 0.360 5.685 1.00 96.19 82 GLY A O 1
ATOM 656 N N . PHE A 1 83 ? -8.317 1.624 3.816 1.00 97.44 83 PHE A N 1
ATOM 657 C CA . PHE A 1 83 ? -7.090 1.124 3.205 1.00 97.44 83 PHE A CA 1
ATOM 658 C C . PHE A 1 83 ? -6.167 2.279 2.821 1.00 97.44 83 PHE A C 1
ATOM 660 O O . PHE A 1 83 ? -6.617 3.312 2.330 1.00 97.44 83 PHE A O 1
ATOM 667 N N . VAL A 1 84 ? -4.864 2.080 3.001 1.00 95.25 84 VAL A N 1
ATOM 668 C CA . VAL A 1 84 ? -3.812 2.972 2.502 1.00 95.25 84 VAL A CA 1
ATOM 669 C C . VAL A 1 84 ? -2.819 2.134 1.716 1.00 95.25 84 VAL A C 1
ATOM 671 O O . VAL A 1 84 ? -2.269 1.174 2.249 1.00 95.25 84 VAL A O 1
ATOM 674 N N . VAL A 1 85 ? -2.560 2.506 0.465 1.00 94.94 85 VAL A N 1
ATOM 675 C CA . VAL A 1 85 ? -1.563 1.839 -0.379 1.00 94.94 85 VAL A CA 1
ATOM 676 C C . VAL A 1 85 ? -0.283 2.673 -0.390 1.00 94.94 85 VAL A C 1
ATOM 678 O O . VAL A 1 85 ? -0.272 3.793 -0.896 1.00 94.94 85 VAL A O 1
ATOM 681 N N . ILE A 1 86 ? 0.804 2.134 0.164 1.00 92.50 86 ILE A N 1
ATOM 682 C CA . ILE A 1 86 ? 2.143 2.717 0.040 1.00 92.50 86 ILE A CA 1
ATOM 683 C C . ILE A 1 86 ? 2.709 2.301 -1.316 1.00 92.50 86 ILE A C 1
ATOM 685 O O . ILE A 1 86 ? 2.936 1.116 -1.573 1.00 92.50 86 ILE A O 1
ATOM 689 N N . HIS A 1 87 ? 2.940 3.293 -2.170 1.00 94.19 87 HIS A N 1
ATOM 690 C CA . HIS A 1 87 ? 3.313 3.117 -3.566 1.00 94.19 87 HIS A CA 1
ATOM 691 C C . HIS A 1 87 ? 4.412 4.116 -3.954 1.00 94.19 87 HIS A C 1
ATOM 693 O O . HIS A 1 87 ? 4.499 5.210 -3.393 1.00 94.19 87 HIS A O 1
ATOM 699 N N . GLY A 1 88 ? 5.250 3.775 -4.936 1.00 91.12 88 GLY A N 1
ATOM 700 C CA . GLY A 1 88 ? 6.209 4.735 -5.494 1.00 91.12 88 GLY A CA 1
ATOM 701 C C . GLY A 1 88 ? 5.534 5.767 -6.409 1.00 91.12 88 GLY A C 1
ATOM 702 O O . GLY A 1 88 ? 4.480 5.519 -6.987 1.00 91.12 88 GLY A O 1
ATOM 703 N N . THR A 1 89 ? 6.132 6.939 -6.581 1.00 92.25 89 THR A N 1
ATOM 704 C CA . THR A 1 89 ? 5.440 8.100 -7.164 1.00 92.25 89 THR A CA 1
ATOM 705 C C . THR A 1 89 ? 5.254 8.052 -8.683 1.00 92.25 89 THR A C 1
ATOM 707 O O . THR A 1 89 ? 4.254 8.575 -9.166 1.00 92.25 89 THR A O 1
ATOM 710 N N . ASN A 1 90 ? 6.157 7.417 -9.444 1.00 93.12 90 ASN A N 1
ATOM 711 C CA . ASN A 1 90 ? 6.194 7.551 -10.915 1.00 93.12 90 ASN A CA 1
ATOM 712 C C . ASN A 1 90 ? 4.919 7.069 -11.621 1.00 93.12 90 ASN A C 1
ATOM 714 O O . ASN A 1 90 ? 4.533 7.625 -12.643 1.00 93.12 90 ASN A O 1
ATOM 718 N N . THR A 1 91 ? 4.276 6.031 -11.089 1.00 95.19 91 THR A N 1
ATOM 719 C CA . THR A 1 91 ? 3.093 5.391 -11.691 1.00 95.19 91 THR A CA 1
ATOM 720 C C . THR A 1 91 ? 1.900 5.351 -10.737 1.00 95.19 91 THR A C 1
ATOM 722 O O . THR A 1 91 ? 0.891 4.715 -11.029 1.00 95.19 91 THR A O 1
ATOM 725 N N . MET A 1 92 ? 1.976 6.065 -9.606 1.00 96.12 92 MET A N 1
ATOM 726 C CA . MET A 1 92 ? 0.928 6.072 -8.580 1.00 96.12 92 MET A CA 1
ATOM 727 C C . MET A 1 92 ? -0.439 6.480 -9.140 1.00 96.12 92 MET A C 1
ATOM 729 O O . MET A 1 92 ? -1.450 5.885 -8.780 1.00 96.12 92 MET A O 1
ATOM 733 N N . SER A 1 93 ? -0.478 7.461 -10.045 1.00 97.62 93 SER A N 1
ATOM 734 C CA . SER A 1 93 ? -1.715 7.923 -10.687 1.00 97.62 93 SER A CA 1
ATOM 735 C C . SER A 1 93 ? -2.353 6.868 -11.597 1.00 97.62 93 SER A C 1
ATOM 737 O O . SER A 1 93 ? -3.579 6.756 -11.621 1.00 97.62 93 SER A O 1
ATOM 739 N N . TYR A 1 94 ? -1.548 6.069 -12.304 1.00 97.56 94 TYR A N 1
ATOM 740 C CA . TYR A 1 94 ? -2.037 4.959 -13.126 1.00 97.56 94 TYR A CA 1
ATOM 741 C C . TYR A 1 94 ? -2.652 3.871 -12.250 1.00 97.56 94 TYR A C 1
ATOM 743 O O . TYR A 1 94 ? -3.793 3.484 -12.484 1.00 97.56 94 TYR A O 1
ATOM 751 N N . THR A 1 95 ? -1.946 3.453 -11.194 1.00 97.44 95 THR A N 1
ATOM 752 C CA . THR A 1 95 ? -2.462 2.482 -10.220 1.00 97.44 95 THR A CA 1
ATOM 753 C C . THR A 1 95 ? -3.749 2.983 -9.563 1.00 97.44 95 THR A C 1
ATOM 755 O O . THR A 1 95 ? -4.733 2.253 -9.520 1.00 97.44 95 THR A O 1
ATOM 758 N N . ALA A 1 96 ? -3.791 4.240 -9.107 1.00 97.81 96 ALA A N 1
ATOM 759 C CA . ALA A 1 96 ? -4.993 4.824 -8.510 1.00 97.81 96 ALA A CA 1
ATOM 760 C C . ALA A 1 96 ? -6.182 4.837 -9.486 1.00 97.81 96 ALA A C 1
ATOM 762 O O . ALA A 1 96 ? -7.299 4.508 -9.091 1.00 97.81 96 ALA A O 1
ATOM 763 N N . SER A 1 97 ? -5.935 5.164 -10.759 1.00 98.12 97 SER A N 1
ATOM 764 C CA . SER A 1 97 ? -6.967 5.146 -11.803 1.00 98.12 97 SER A CA 1
ATOM 765 C C . SER A 1 97 ? -7.453 3.727 -12.092 1.00 98.12 97 SER A C 1
ATOM 767 O O . SER A 1 97 ? -8.648 3.504 -12.196 1.00 98.12 97 SER A O 1
ATOM 769 N N . ALA A 1 98 ? -6.556 2.744 -12.186 1.00 97.81 98 ALA A N 1
ATOM 770 C CA . ALA A 1 98 ? -6.944 1.350 -12.397 1.00 97.81 98 ALA A CA 1
ATOM 771 C C . ALA A 1 98 ? -7.795 0.815 -11.233 1.00 97.81 98 ALA A C 1
ATOM 773 O O . ALA A 1 98 ? -8.832 0.187 -11.452 1.00 97.81 98 ALA A O 1
ATOM 774 N N . LEU A 1 99 ? -7.394 1.110 -9.993 1.00 97.94 99 LEU A N 1
ATOM 775 C CA . LEU A 1 99 ? -8.116 0.675 -8.798 1.00 97.94 99 LEU A CA 1
ATOM 776 C C . LEU A 1 99 ? -9.494 1.331 -8.663 1.00 97.94 99 LEU A C 1
ATOM 778 O O . LEU A 1 99 ? -10.411 0.663 -8.196 1.00 97.94 99 LEU A O 1
ATOM 782 N N . SER A 1 100 ? -9.674 2.583 -9.100 1.00 97.38 100 SER A N 1
ATOM 783 C CA . SER A 1 100 ? -10.990 3.240 -9.047 1.00 97.38 100 SER A CA 1
ATOM 784 C C . SER A 1 100 ? -12.030 2.581 -9.960 1.00 97.38 100 SER A C 1
ATOM 786 O O . SER A 1 100 ? -13.222 2.668 -9.676 1.00 97.38 100 SER A O 1
ATOM 788 N N . PHE A 1 101 ? -11.598 1.896 -11.025 1.00 96.50 101 PHE A N 1
ATOM 789 C CA . PHE A 1 101 ? -12.479 1.078 -11.864 1.00 96.50 101 PHE A CA 1
ATOM 790 C C . PHE A 1 101 ? -12.615 -0.363 -11.357 1.00 96.50 101 PHE A C 1
ATOM 792 O O . PHE A 1 101 ? -13.676 -0.959 -11.514 1.00 96.50 101 PHE A O 1
ATOM 799 N N . ALA A 1 102 ? -11.558 -0.935 -10.773 1.00 95.56 102 ALA A N 1
ATOM 800 C CA . ALA A 1 102 ? -11.559 -2.323 -10.305 1.00 95.56 102 ALA A CA 1
ATOM 801 C C . ALA A 1 102 ? -12.334 -2.536 -8.989 1.00 95.56 102 ALA A C 1
ATOM 803 O O . ALA A 1 102 ? -12.814 -3.644 -8.732 1.00 95.56 102 ALA A O 1
ATOM 804 N N . LEU A 1 103 ? -12.413 -1.503 -8.145 1.00 93.19 103 LEU A N 1
ATOM 805 C CA . LEU A 1 103 ? -13.098 -1.517 -6.854 1.00 93.19 103 LEU A CA 1
ATOM 806 C C . LEU A 1 103 ? -14.460 -0.823 -6.993 1.00 93.19 103 LEU A C 1
ATOM 808 O O . LEU A 1 103 ? -14.554 0.399 -6.875 1.00 93.19 103 LEU A O 1
ATOM 812 N N . GLN A 1 104 ? -15.496 -1.619 -7.258 1.00 70.94 104 GLN A N 1
ATOM 813 C CA . GLN A 1 104 ? -16.907 -1.221 -7.245 1.00 70.94 104 GLN A CA 1
ATOM 814 C C . GLN A 1 104 ? -17.687 -2.065 -6.243 1.00 70.94 104 GLN A C 1
ATOM 816 O O . GLN A 1 104 ? -17.326 -3.257 -6.087 1.00 70.94 104 GLN A O 1
#

Radius of gyration: 14.65 Å; Cα contacts (8 Å, |Δi|>4): 139; chains: 1; bounding box: 45×19×35 Å